Protein AF-A0A202DRH0-F1 (afdb_monomer_lite)

Sequence (103 aa):
MPSVQTVLRDYFQPDQVTIAAINNSASVSWLKFNSGRLGLDYQFIFDEGGLIHDQYEVFRTPFNDPPAYFIIDQRGFVRYRLEGEYDRFEDMKNVIESLLAER

Foldseek 3Di:
DDFLLVVVPVVDDCVLDAGEDEDQDPCVVVCVVCCVVVVPPGHYHHPVVCPVCVVVVPDPDPDDFADWDFDADPVRDTPDIDGRDGDCNVVVVVSSVVVSVVD

Radius of gyration: 13.87 Å; chains: 1; bounding box: 31×28×33 Å

Secondary structure (DSSP, 8-state):
---HHHHHHHHS-TTT---EEEE-STTHHHHHHHHHHHT--SEEEE-TT-HHHHHTT-----SSPPPPEEEE-TTS-EEEEE-S-S--HHHHHHHHHHHHHT-

Structure (mmCIF, N/CA/C/O backbone):
data_AF-A0A202DRH0-F1
#
_entry.id   AF-A0A202DRH0-F1
#
loop_
_atom_site.group_PDB
_atom_site.id
_atom_site.type_symbol
_atom_site.label_atom_id
_atom_site.label_alt_id
_atom_site.label_comp_id
_atom_site.label_asym_id
_atom_site.label_entity_id
_atom_site.label_seq_id
_atom_site.pdbx_PDB_ins_code
_atom_site.Cartn_x
_atom_site.Cartn_y
_atom_site.Cartn_z
_atom_site.occupancy
_atom_site.B_iso_or_equiv
_atom_site.auth_seq_id
_atom_site.auth_comp_id
_atom_site.auth_asym_id
_atom_site.auth_atom_id
_atom_site.pdbx_PDB_model_num
ATOM 1 N N . MET A 1 1 ? 16.458 -3.898 6.081 1.00 53.25 1 MET A N 1
ATOM 2 C CA . MET A 1 1 ? 15.324 -3.392 6.883 1.00 53.25 1 MET A CA 1
ATOM 3 C C . MET A 1 1 ? 14.054 -4.053 6.365 1.00 53.25 1 MET A C 1
ATOM 5 O O . MET A 1 1 ? 14.020 -4.334 5.169 1.00 53.25 1 MET A O 1
ATOM 9 N N . PRO A 1 2 ? 13.083 -4.394 7.231 1.00 68.88 2 PRO A N 1
ATOM 10 C CA . PRO A 1 2 ? 11.775 -4.883 6.791 1.00 68.88 2 PRO A CA 1
ATOM 11 C C . PRO A 1 2 ? 11.087 -3.848 5.889 1.00 68.88 2 PRO A C 1
ATOM 13 O O . PRO A 1 2 ? 11.363 -2.655 5.992 1.00 68.88 2 PRO A O 1
ATOM 16 N N . SER A 1 3 ? 10.229 -4.311 4.978 1.00 78.69 3 SER A N 1
ATOM 17 C CA . SER A 1 3 ? 9.465 -3.422 4.092 1.00 78.69 3 SER A CA 1
ATOM 18 C C . SER A 1 3 ? 8.435 -2.608 4.882 1.00 78.69 3 SER A C 1
ATOM 20 O O . SER A 1 3 ? 7.949 -3.092 5.905 1.00 78.69 3 SER A O 1
ATOM 22 N N . VAL A 1 4 ? 8.053 -1.419 4.401 1.00 85.81 4 VAL A N 1
ATOM 23 C CA . VAL A 1 4 ? 7.007 -0.590 5.040 1.00 85.81 4 VAL A CA 1
ATOM 24 C C . VAL A 1 4 ? 5.713 -1.389 5.235 1.00 85.81 4 VAL A C 1
ATOM 26 O O . VAL A 1 4 ? 5.094 -1.306 6.291 1.00 85.81 4 VAL A O 1
ATOM 29 N N . GLN A 1 5 ? 5.348 -2.239 4.271 1.00 85.56 5 GLN A N 1
ATOM 30 C CA . GLN A 1 5 ? 4.180 -3.120 4.351 1.00 85.56 5 GLN A CA 1
ATOM 31 C C . GLN A 1 5 ? 4.282 -4.106 5.518 1.00 85.56 5 GLN A C 1
ATOM 33 O O . GLN A 1 5 ? 3.305 -4.302 6.233 1.00 85.56 5 GLN A O 1
ATOM 38 N N . THR A 1 6 ? 5.460 -4.704 5.726 1.00 84.50 6 THR A N 1
ATOM 39 C CA . THR A 1 6 ? 5.712 -5.620 6.849 1.00 84.50 6 THR A CA 1
ATOM 40 C C . THR A 1 6 ? 5.557 -4.893 8.182 1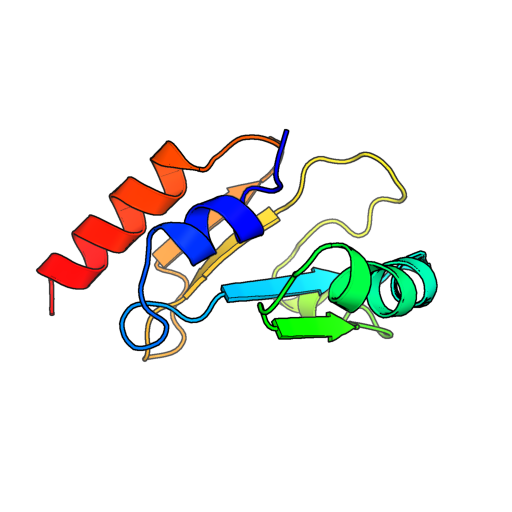.00 84.50 6 THR A C 1
ATOM 42 O O . THR A 1 6 ? 4.840 -5.367 9.052 1.00 84.50 6 THR A O 1
ATOM 45 N N . VAL A 1 7 ? 6.163 -3.711 8.327 1.00 89.12 7 VAL A N 1
ATOM 46 C CA . VAL A 1 7 ? 6.112 -2.970 9.599 1.00 89.12 7 VAL A CA 1
ATOM 47 C C . VAL A 1 7 ? 4.694 -2.468 9.898 1.00 89.12 7 VAL A C 1
ATOM 49 O O . VAL A 1 7 ? 4.226 -2.585 11.027 1.00 89.12 7 VAL A O 1
ATOM 52 N N . LEU A 1 8 ? 3.967 -1.969 8.891 1.00 90.62 8 LEU A N 1
ATOM 53 C CA . LEU A 1 8 ? 2.560 -1.580 9.049 1.00 90.62 8 LEU A CA 1
ATOM 54 C C . LEU A 1 8 ? 1.682 -2.768 9.451 1.00 90.62 8 LEU A C 1
ATOM 56 O O . LEU A 1 8 ? 0.754 -2.609 10.241 1.00 90.62 8 LEU A O 1
ATOM 60 N N . ARG A 1 9 ? 1.975 -3.953 8.916 1.00 88.31 9 ARG A N 1
ATOM 61 C CA . ARG A 1 9 ? 1.220 -5.172 9.192 1.00 88.31 9 ARG A CA 1
ATOM 62 C C . ARG A 1 9 ? 1.416 -5.684 10.613 1.00 88.31 9 ARG A C 1
ATOM 64 O O . ARG A 1 9 ? 0.448 -6.162 11.199 1.00 88.31 9 ARG A O 1
ATOM 71 N N . ASP A 1 10 ? 2.623 -5.550 11.151 1.00 88.88 10 ASP A N 1
ATOM 72 C CA . ASP A 1 10 ? 2.925 -5.871 12.547 1.00 88.88 10 ASP A CA 1
ATOM 73 C C . ASP A 1 10 ? 2.285 -4.861 13.517 1.00 88.88 10 ASP A C 1
ATOM 75 O O . ASP A 1 10 ? 1.968 -5.206 14.655 1.00 88.88 10 ASP A O 1
ATOM 79 N N . TYR A 1 11 ? 2.088 -3.615 13.070 1.00 92.62 11 TYR A N 1
ATOM 80 C CA . TYR A 1 11 ? 1.540 -2.538 13.893 1.00 92.62 11 TYR A CA 1
ATOM 81 C C . TYR A 1 11 ? 0.007 -2.542 13.961 1.00 92.62 11 TYR A C 1
ATOM 83 O O . TYR A 1 11 ? -0.568 -2.390 15.039 1.00 92.62 11 TYR A O 1
ATOM 91 N N . PHE A 1 12 ? -0.667 -2.718 12.822 1.00 93.00 12 PHE A N 1
ATOM 92 C CA . PHE A 1 12 ? -2.124 -2.653 12.733 1.00 93.00 12 PHE A CA 1
ATOM 93 C C . PHE A 1 12 ? -2.769 -4.036 12.627 1.00 93.00 12 PHE A C 1
ATOM 95 O O . PHE A 1 12 ? -2.295 -4.931 11.923 1.00 93.00 12 PHE A O 1
ATOM 102 N N . GLN A 1 13 ? -3.915 -4.194 13.288 1.00 90.69 13 GLN A N 1
ATOM 103 C CA . GLN A 1 13 ? -4.714 -5.409 13.187 1.00 90.69 13 GLN A CA 1
ATOM 104 C C . GLN A 1 13 ? -5.463 -5.477 11.838 1.00 90.69 13 GLN A C 1
ATOM 106 O O . GLN A 1 13 ? -5.821 -4.432 11.281 1.00 90.69 13 GLN A O 1
ATOM 111 N N . PRO A 1 14 ? -5.739 -6.685 11.299 1.00 86.69 14 PRO A N 1
ATOM 112 C CA . PRO A 1 14 ? -6.414 -6.845 10.004 1.00 86.69 14 PRO A CA 1
ATOM 113 C C . PRO A 1 14 ? -7.808 -6.209 9.908 1.00 86.69 14 PRO A C 1
ATOM 115 O O . PRO A 1 14 ? -8.264 -5.885 8.813 1.00 86.69 14 PRO A O 1
ATOM 118 N N . ASP A 1 15 ? -8.500 -6.049 11.036 1.00 90.38 15 ASP A N 1
ATOM 119 C CA . ASP A 1 15 ? -9.810 -5.399 11.137 1.00 90.38 15 ASP A CA 1
ATOM 120 C C . ASP A 1 15 ? -9.719 -3.861 11.144 1.00 90.38 15 ASP A C 1
ATOM 122 O O . ASP A 1 15 ? -10.701 -3.174 10.851 1.00 90.38 15 ASP A O 1
ATOM 126 N N . GLN A 1 16 ? -8.535 -3.308 11.419 1.00 92.88 16 GLN A N 1
ATOM 127 C CA . GLN A 1 16 ? -8.271 -1.870 11.379 1.00 92.88 16 GLN A CA 1
ATOM 128 C C . GLN A 1 16 ? -7.892 -1.412 9.968 1.00 92.88 16 GLN A C 1
ATOM 130 O O . GLN A 1 16 ? -8.469 -0.449 9.451 1.00 92.88 16 GLN A O 1
ATOM 135 N N . VAL A 1 17 ? -6.944 -2.112 9.337 1.00 93.50 17 VAL A N 1
ATOM 136 C CA . VAL A 1 17 ? -6.431 -1.787 8.002 1.00 93.50 17 VAL A CA 1
ATOM 137 C C . VAL A 1 17 ? -6.113 -3.056 7.214 1.00 93.50 17 VAL A C 1
ATOM 139 O O . VAL A 1 17 ? -5.530 -4.010 7.724 1.00 93.50 17 VAL A O 1
ATOM 142 N N . THR A 1 18 ? -6.470 -3.056 5.932 1.00 93.06 18 THR A N 1
ATOM 143 C CA . THR A 1 18 ? -6.015 -4.073 4.980 1.00 93.06 18 THR A CA 1
ATOM 144 C C . THR A 1 18 ? -4.799 -3.542 4.237 1.00 93.06 18 THR A C 1
ATOM 146 O O . THR A 1 18 ? -4.838 -2.444 3.686 1.00 93.06 18 THR A O 1
ATOM 149 N N . ILE A 1 19 ? -3.723 -4.327 4.210 1.00 92.12 19 ILE A N 1
ATOM 150 C CA . ILE A 1 19 ? -2.484 -3.976 3.513 1.00 92.12 19 ILE A CA 1
ATOM 151 C C . ILE A 1 19 ? -2.387 -4.821 2.250 1.00 92.12 19 ILE A C 1
ATOM 153 O O . ILE A 1 19 ? -2.502 -6.049 2.297 1.00 92.12 19 ILE A O 1
ATOM 157 N N . ALA A 1 20 ? -2.151 -4.148 1.127 1.00 89.75 20 ALA A N 1
ATOM 158 C CA . ALA A 1 20 ? -1.905 -4.783 -0.153 1.00 89.75 20 ALA A CA 1
ATOM 159 C C . ALA A 1 20 ? -0.673 -4.171 -0.825 1.00 89.75 20 ALA A C 1
ATOM 161 O O . ALA A 1 20 ? -0.465 -2.959 -0.793 1.00 89.75 20 ALA A O 1
ATOM 162 N N . ALA A 1 21 ? 0.133 -5.019 -1.453 1.00 87.50 21 ALA A N 1
ATOM 163 C CA . ALA A 1 21 ? 1.220 -4.616 -2.329 1.00 87.50 21 ALA A CA 1
ATOM 164 C C . ALA A 1 21 ? 0.831 -4.909 -3.779 1.00 87.50 21 ALA A C 1
ATOM 166 O O . ALA A 1 21 ? 0.360 -6.003 -4.094 1.00 87.50 21 ALA A O 1
ATOM 167 N N . ILE A 1 22 ? 1.036 -3.931 -4.659 1.00 87.25 22 ILE A N 1
ATOM 168 C CA . ILE A 1 22 ? 0.704 -4.024 -6.082 1.00 87.25 22 ILE A CA 1
ATOM 169 C C . ILE A 1 22 ? 1.999 -3.939 -6.882 1.00 87.25 22 ILE A C 1
ATOM 171 O O . ILE A 1 22 ? 2.871 -3.125 -6.584 1.00 87.25 22 ILE A O 1
ATOM 175 N N . ASN A 1 23 ? 2.148 -4.800 -7.883 1.00 83.50 23 ASN A N 1
ATOM 176 C CA . ASN A 1 23 ? 3.292 -4.770 -8.785 1.00 83.50 23 ASN A CA 1
ATOM 177 C C . ASN A 1 23 ? 2.843 -5.139 -10.200 1.00 83.50 23 ASN A C 1
ATOM 179 O O . ASN A 1 23 ? 2.012 -6.029 -10.358 1.00 83.50 23 ASN A O 1
ATOM 183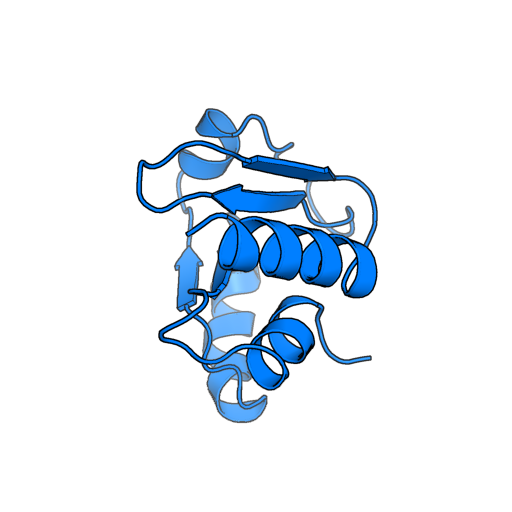 N N . ASN A 1 24 ? 3.402 -4.491 -11.219 1.00 79.50 24 ASN A N 1
ATOM 184 C CA . ASN A 1 24 ? 3.118 -4.759 -12.635 1.00 79.50 24 ASN A CA 1
ATOM 185 C C . ASN A 1 24 ? 4.302 -5.408 -13.383 1.00 79.50 24 ASN A C 1
ATOM 187 O O . ASN A 1 24 ? 4.265 -5.549 -14.601 1.00 79.50 24 ASN A O 1
ATOM 191 N N . SER A 1 25 ? 5.370 -5.793 -12.678 1.00 73.19 25 SER A N 1
ATOM 192 C CA . SER A 1 25 ? 6.617 -6.293 -13.270 1.00 73.19 25 SER A CA 1
ATOM 193 C C . SER A 1 25 ? 6.826 -7.800 -13.064 1.00 73.19 25 SER A C 1
ATOM 195 O O . SER A 1 25 ? 6.195 -8.441 -12.223 1.00 73.19 25 SER A O 1
ATOM 197 N N . ALA A 1 26 ? 7.798 -8.366 -13.789 1.00 58.88 26 ALA A N 1
ATOM 198 C CA . ALA A 1 26 ? 8.198 -9.779 -13.736 1.00 58.88 26 ALA A CA 1
ATOM 199 C C . ALA A 1 26 ? 8.663 -10.281 -12.346 1.00 58.88 26 ALA A C 1
ATOM 201 O O . ALA A 1 26 ? 8.842 -11.485 -12.145 1.00 58.88 26 ALA A O 1
ATOM 202 N N . SER A 1 27 ? 8.821 -9.388 -11.364 1.00 64.75 27 SER A N 1
ATOM 203 C CA . SER A 1 27 ? 9.205 -9.712 -9.982 1.00 64.75 27 SER A CA 1
ATOM 204 C C . SER A 1 27 ? 8.155 -10.531 -9.219 1.00 64.75 27 SER A C 1
ATOM 206 O O . SER A 1 27 ? 8.430 -11.022 -8.125 1.00 64.75 27 SER A O 1
ATOM 208 N N . VAL A 1 28 ? 6.965 -10.745 -9.786 1.00 66.69 28 VAL A N 1
ATOM 209 C CA . VAL A 1 28 ? 5.890 -11.547 -9.180 1.00 66.69 28 VAL A CA 1
ATOM 210 C C . VAL A 1 28 ? 6.290 -12.993 -8.922 1.00 66.69 28 VAL A C 1
ATOM 212 O O . VAL A 1 28 ? 5.933 -13.533 -7.879 1.00 66.69 28 VAL A O 1
ATOM 215 N N . SER A 1 29 ? 7.068 -13.618 -9.808 1.00 71.06 29 SER A N 1
ATOM 216 C CA . SER A 1 29 ? 7.565 -14.981 -9.570 1.00 71.06 29 SER A CA 1
ATOM 217 C C . SER A 1 29 ? 8.516 -15.032 -8.373 1.00 71.06 29 SER A C 1
ATOM 219 O O . SER A 1 29 ? 8.429 -15.945 -7.553 1.00 71.06 29 SER A O 1
ATOM 221 N N . TRP A 1 30 ? 9.375 -14.018 -8.220 1.00 74.19 30 TRP A N 1
ATOM 222 C CA . TRP A 1 30 ? 10.252 -13.890 -7.055 1.00 74.19 30 TRP A CA 1
ATOM 223 C C . TRP A 1 30 ? 9.446 -13.651 -5.774 1.00 74.19 30 TRP A C 1
ATOM 225 O O . TRP A 1 30 ? 9.700 -14.309 -4.767 1.00 74.19 30 TRP A O 1
ATOM 235 N N . LEU A 1 31 ? 8.452 -12.760 -5.811 1.00 70.94 31 LEU A N 1
ATOM 236 C CA . LEU A 1 31 ? 7.614 -12.431 -4.655 1.00 70.94 31 LEU A CA 1
ATOM 237 C C . LEU A 1 31 ? 6.744 -13.609 -4.219 1.00 70.94 31 LEU A C 1
ATOM 239 O O . LEU A 1 31 ? 6.732 -13.924 -3.037 1.00 70.94 31 LEU A O 1
ATOM 243 N N . LYS A 1 32 ? 6.098 -14.320 -5.151 1.00 70.62 32 LYS A N 1
ATOM 244 C CA . LYS A 1 32 ? 5.334 -15.543 -4.848 1.00 70.62 32 LYS A CA 1
ATOM 245 C C . LYS A 1 32 ? 6.211 -16.632 -4.232 1.00 70.62 32 LYS A C 1
ATOM 247 O O . LYS A 1 32 ? 5.767 -17.336 -3.333 1.00 70.62 32 LYS A O 1
ATOM 252 N N . PHE A 1 33 ? 7.451 -16.771 -4.703 1.00 72.88 33 PHE A N 1
ATOM 253 C CA . PHE A 1 33 ? 8.393 -17.743 -4.151 1.00 72.88 33 PHE A CA 1
ATOM 254 C C . PHE A 1 33 ? 8.895 -17.344 -2.755 1.00 72.88 33 PHE A C 1
ATOM 256 O O . PHE A 1 33 ? 9.066 -18.197 -1.886 1.00 72.88 33 PHE A O 1
ATOM 263 N N . ASN A 1 34 ? 9.142 -16.053 -2.524 1.00 73.44 34 ASN A N 1
ATOM 264 C CA . ASN A 1 34 ? 9.740 -15.580 -1.278 1.00 73.44 34 ASN A CA 1
ATOM 265 C C . ASN A 1 34 ? 8.721 -15.184 -0.204 1.00 73.44 34 ASN A C 1
ATOM 267 O O . ASN A 1 34 ? 9.110 -15.168 0.957 1.00 73.44 34 ASN A O 1
ATOM 271 N N . SER A 1 35 ? 7.456 -14.904 -0.527 1.00 74.56 35 SER A N 1
ATOM 272 C CA . SER A 1 35 ? 6.467 -14.410 0.444 1.00 74.56 35 SER A CA 1
ATOM 273 C C . SER A 1 35 ? 6.269 -15.365 1.617 1.00 74.56 35 SER A C 1
ATOM 275 O O . SER A 1 35 ? 6.417 -14.953 2.762 1.00 74.56 35 SER A O 1
ATOM 277 N N . GLY A 1 36 ? 6.064 -16.658 1.348 1.00 72.94 36 GLY A N 1
ATOM 278 C CA . GLY A 1 36 ? 5.943 -17.673 2.399 1.00 72.94 36 GLY A CA 1
ATOM 279 C C . GLY A 1 36 ? 7.227 -17.846 3.219 1.00 72.94 36 GLY A C 1
ATOM 280 O O . GLY A 1 36 ? 7.170 -18.004 4.433 1.00 72.94 36 GLY A O 1
ATOM 281 N N . ARG A 1 37 ? 8.400 -17.752 2.576 1.00 77.00 37 ARG A N 1
ATOM 282 C CA . ARG A 1 37 ? 9.709 -17.850 3.250 1.00 77.00 37 ARG A CA 1
ATOM 283 C C . ARG A 1 37 ? 10.006 -16.638 4.134 1.00 77.00 37 ARG A C 1
ATOM 285 O O . ARG A 1 37 ? 10.683 -16.773 5.146 1.00 77.00 37 ARG A O 1
ATOM 292 N N . LEU A 1 38 ? 9.540 -15.464 3.722 1.00 74.50 38 LEU A N 1
ATOM 293 C CA . LEU A 1 38 ? 9.737 -14.192 4.410 1.00 74.50 38 LEU A CA 1
ATOM 294 C C . LEU A 1 38 ? 8.604 -13.873 5.398 1.00 74.50 38 LEU A C 1
ATOM 296 O O . LEU A 1 38 ? 8.663 -12.833 6.044 1.00 74.50 38 LEU A O 1
ATOM 300 N N . GLY A 1 39 ? 7.592 -14.742 5.516 1.00 76.31 39 GLY A N 1
ATOM 301 C CA . GLY A 1 39 ? 6.445 -14.524 6.399 1.00 76.31 39 GLY A CA 1
ATOM 302 C C . GLY A 1 39 ? 5.573 -13.335 5.989 1.00 76.31 39 GLY A C 1
ATOM 303 O O . GLY A 1 39 ? 4.967 -12.705 6.845 1.00 76.31 39 GLY A O 1
ATOM 304 N N . LEU A 1 40 ? 5.529 -12.996 4.698 1.00 77.81 40 LEU A N 1
ATOM 305 C CA . LEU A 1 40 ? 4.695 -11.906 4.192 1.00 77.81 40 LEU A CA 1
ATOM 306 C C . LEU A 1 40 ? 3.248 -12.407 4.068 1.00 77.81 40 LEU A C 1
ATOM 308 O O . LEU A 1 40 ? 2.956 -13.214 3.184 1.00 77.81 40 LEU A O 1
ATOM 312 N N . ASP A 1 41 ? 2.363 -11.945 4.953 1.00 79.62 41 ASP A N 1
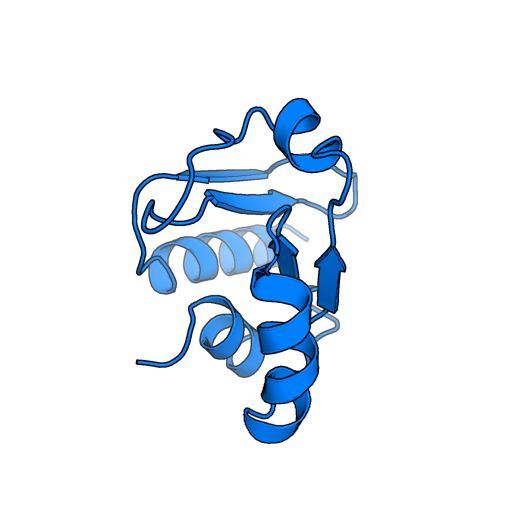ATOM 313 C CA . ASP A 1 41 ? 0.945 -12.336 5.024 1.00 79.62 41 ASP A CA 1
ATOM 314 C C . ASP A 1 41 ? -0.019 -11.287 4.429 1.00 79.62 41 ASP A C 1
ATOM 316 O O . ASP A 1 41 ? -1.223 -11.529 4.348 1.00 79.62 41 ASP A O 1
ATOM 320 N N . TYR A 1 42 ? 0.491 -10.136 3.983 1.00 84.19 42 TYR A N 1
ATOM 321 C CA . TYR A 1 42 ? -0.310 -9.123 3.298 1.00 84.19 42 TYR A CA 1
ATOM 322 C C . TYR A 1 42 ? -0.678 -9.541 1.867 1.00 84.19 42 TYR A C 1
ATOM 324 O O . TYR A 1 42 ? 0.001 -10.344 1.221 1.00 84.19 42 TYR A O 1
ATOM 332 N N . GLN A 1 43 ? -1.758 -8.961 1.337 1.00 84.81 43 GLN A N 1
ATOM 333 C CA . GLN A 1 43 ? -2.230 -9.291 -0.004 1.00 84.81 43 GLN A CA 1
ATOM 334 C C . GLN A 1 43 ? -1.236 -8.807 -1.066 1.00 84.81 43 GLN A C 1
ATOM 336 O O . GLN A 1 43 ? -0.757 -7.676 -1.020 1.00 84.81 43 GLN A O 1
ATOM 341 N N . PHE A 1 44 ? -0.957 -9.645 -2.063 1.00 83.44 44 PHE A N 1
ATOM 342 C CA . PHE A 1 44 ? -0.136 -9.267 -3.209 1.00 83.44 44 PHE A CA 1
ATOM 343 C C . PHE A 1 44 ? -0.952 -9.329 -4.500 1.00 83.44 44 PHE A C 1
ATOM 345 O O . PHE A 1 44 ? -1.506 -10.376 -4.842 1.00 83.44 44 PHE A O 1
ATOM 352 N N . ILE A 1 45 ? -1.020 -8.209 -5.216 1.00 85.56 45 ILE A N 1
ATOM 353 C CA . ILE A 1 45 ? -1.792 -8.044 -6.448 1.00 85.56 45 ILE A CA 1
ATOM 354 C C . ILE A 1 45 ? -0.817 -7.886 -7.613 1.00 85.56 45 ILE A C 1
ATOM 356 O O . ILE A 1 45 ? 0.029 -6.991 -7.620 1.00 85.56 45 ILE A O 1
ATOM 360 N N . PHE A 1 46 ? -0.947 -8.763 -8.610 1.00 85.31 46 PHE A N 1
ATOM 361 C CA . PHE A 1 46 ? -0.212 -8.640 -9.864 1.00 85.31 46 PHE A CA 1
ATOM 362 C C . PHE A 1 46 ? -1.053 -7.879 -10.888 1.00 85.31 46 PHE A C 1
ATOM 364 O O . PHE A 1 46 ? -2.079 -8.377 -11.343 1.00 85.31 46 PHE A O 1
ATOM 371 N N . ASP A 1 47 ? -0.605 -6.682 -11.243 1.00 86.19 47 ASP A N 1
ATOM 372 C CA . ASP A 1 47 ? -1.241 -5.807 -12.223 1.00 86.19 47 ASP A CA 1
ATOM 373 C C . ASP A 1 47 ? -0.616 -6.020 -13.611 1.00 86.19 47 ASP A C 1
ATOM 375 O O . ASP A 1 47 ? 0.106 -5.169 -14.124 1.00 86.19 47 ASP A O 1
ATOM 379 N N . GLU A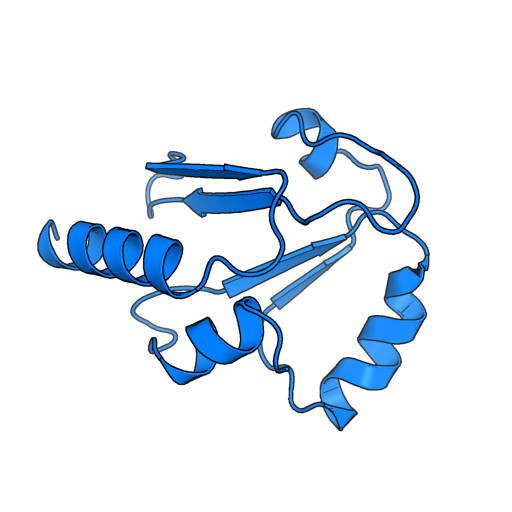 1 48 ? -0.851 -7.197 -14.200 1.00 82.44 48 GLU A N 1
ATOM 380 C CA . GLU A 1 48 ? -0.215 -7.659 -15.450 1.00 82.44 48 GLU A CA 1
ATOM 381 C C . GLU A 1 48 ? -0.389 -6.683 -16.632 1.00 82.44 48 GLU A C 1
ATOM 383 O O . GLU A 1 48 ? 0.523 -6.514 -17.438 1.00 82.44 48 GLU A O 1
ATOM 388 N N . GLY A 1 49 ? -1.539 -6.003 -16.720 1.00 83.56 49 GLY A N 1
ATOM 389 C CA . GLY A 1 49 ? -1.819 -4.993 -17.750 1.00 83.56 49 GLY A CA 1
ATOM 390 C C . GLY A 1 49 ? -1.387 -3.567 -17.384 1.00 83.56 49 GLY A C 1
ATOM 391 O O . GLY A 1 49 ? -1.428 -2.669 -18.231 1.00 83.56 49 GLY A O 1
ATOM 392 N N . GLY A 1 50 ? -0.980 -3.336 -16.133 1.00 84.88 50 GLY A N 1
ATOM 393 C CA . GLY A 1 50 ? -0.723 -2.000 -15.596 1.00 84.88 50 GLY A CA 1
ATOM 394 C C . GLY A 1 50 ? -1.985 -1.136 -15.457 1.00 84.88 50 GLY A C 1
ATOM 395 O O . GLY A 1 50 ? -1.873 0.085 -15.434 1.00 84.88 50 GLY A O 1
ATOM 396 N N . LEU A 1 51 ? -3.179 -1.740 -15.417 1.00 88.75 51 LEU A N 1
ATOM 397 C CA . LEU A 1 51 ? -4.448 -1.006 -15.368 1.00 88.75 51 LEU A CA 1
ATOM 398 C C . LEU A 1 51 ? -4.590 -0.231 -14.057 1.00 88.75 51 LEU A C 1
ATOM 400 O O . LEU A 1 51 ? -5.072 0.899 -14.061 1.00 88.75 51 LEU A O 1
ATOM 404 N N . ILE A 1 52 ? -4.152 -0.825 -12.945 1.00 87.88 52 ILE A N 1
ATOM 405 C CA . ILE A 1 52 ? -4.169 -0.158 -11.641 1.00 87.88 52 ILE A CA 1
ATOM 406 C C . ILE A 1 52 ? -3.126 0.962 -11.626 1.00 87.88 52 ILE A C 1
ATOM 408 O O . ILE A 1 52 ? -3.425 2.060 -11.164 1.00 87.88 52 ILE A O 1
ATOM 412 N N . HIS A 1 53 ? -1.931 0.720 -12.171 1.00 85.44 53 HIS A N 1
ATOM 413 C CA . HIS A 1 53 ? -0.900 1.759 -12.278 1.00 85.44 53 HIS A CA 1
ATOM 414 C C . HIS A 1 53 ? -1.391 2.962 -13.090 1.00 85.44 53 HIS A C 1
ATOM 416 O O . HIS A 1 53 ? -1.224 4.092 -12.642 1.00 85.44 53 HIS A O 1
ATOM 422 N N . ASP A 1 54 ? -2.053 2.731 -14.227 1.00 85.94 54 ASP A N 1
ATOM 423 C CA . ASP A 1 54 ? -2.615 3.810 -15.045 1.00 85.94 54 ASP A CA 1
ATOM 424 C C . ASP A 1 54 ? -3.737 4.551 -14.323 1.00 85.94 54 ASP A C 1
ATOM 426 O O . ASP A 1 54 ? -3.755 5.779 -14.315 1.00 85.94 54 ASP A O 1
ATOM 430 N N . GLN A 1 55 ? -4.663 3.820 -13.693 1.00 89.19 55 GLN A N 1
ATOM 431 C CA . GLN A 1 55 ? -5.796 4.414 -12.983 1.00 89.19 55 GLN A CA 1
ATOM 432 C C . GLN A 1 55 ? -5.349 5.335 -11.841 1.00 89.19 55 GLN A C 1
ATOM 434 O O . GLN A 1 55 ? -5.995 6.349 -11.584 1.00 89.19 55 GLN A O 1
ATOM 439 N N . TYR A 1 56 ? -4.270 4.975 -11.149 1.00 86.94 56 TYR A N 1
ATOM 440 C CA . TYR A 1 56 ? -3.709 5.761 -10.050 1.00 86.94 56 TYR A CA 1
ATOM 441 C C . TYR A 1 56 ? -2.579 6.698 -10.493 1.00 86.94 56 TYR A C 1
ATOM 443 O O . TYR A 1 56 ? -1.969 7.350 -9.646 1.00 86.94 56 TYR A O 1
ATOM 451 N N . GLU A 1 57 ? -2.320 6.788 -11.802 1.00 84.44 57 GLU A N 1
ATOM 452 C CA . GLU A 1 57 ? -1.272 7.620 -12.399 1.00 84.44 57 GLU A CA 1
ATOM 453 C C . GLU A 1 57 ? 0.106 7.385 -11.753 1.00 84.44 57 GLU A C 1
ATOM 455 O O . GLU A 1 57 ? 0.875 8.322 -11.536 1.00 84.44 57 GLU A O 1
ATOM 460 N N . VAL A 1 58 ? 0.406 6.132 -11.403 1.00 82.12 58 VAL A N 1
ATOM 461 C CA . VAL A 1 58 ? 1.708 5.723 -10.868 1.00 82.12 58 VAL A CA 1
ATOM 462 C C . VAL A 1 58 ? 2.626 5.434 -12.044 1.00 82.12 58 VAL A C 1
ATOM 464 O O . VAL A 1 58 ? 2.306 4.611 -12.907 1.00 82.12 58 VAL A O 1
ATOM 467 N N . PHE A 1 59 ? 3.782 6.098 -12.085 1.00 69.12 59 PHE A N 1
ATOM 468 C CA . PHE A 1 59 ? 4.741 5.918 -13.170 1.00 69.12 59 PHE A CA 1
ATOM 469 C C . PHE A 1 59 ? 5.119 4.442 -13.344 1.00 69.12 59 PHE A C 1
ATOM 471 O O . PHE A 1 59 ? 5.528 3.753 -12.411 1.00 69.12 59 PHE A O 1
ATOM 478 N N . ARG A 1 60 ? 5.014 3.961 -14.587 1.00 65.19 60 ARG A N 1
ATOM 479 C CA . ARG A 1 60 ? 5.482 2.635 -15.012 1.00 65.19 60 ARG A CA 1
ATOM 480 C C . ARG A 1 60 ? 7.001 2.651 -15.232 1.00 65.19 60 ARG A C 1
ATOM 482 O O . ARG A 1 60 ? 7.469 2.257 -16.300 1.00 65.19 60 ARG A O 1
ATOM 489 N N . THR A 1 61 ? 7.788 3.186 -14.305 1.00 57.91 61 THR A N 1
ATOM 490 C CA . THR A 1 61 ? 9.242 3.233 -14.497 1.00 57.91 61 THR A CA 1
ATOM 491 C C . THR A 1 61 ? 9.887 1.893 -14.128 1.00 57.91 61 THR A C 1
ATOM 493 O O . THR A 1 61 ? 9.522 1.268 -13.128 1.00 57.91 61 THR A O 1
ATOM 496 N N . PRO A 1 62 ? 10.833 1.394 -14.945 1.00 52.19 62 PRO A N 1
ATOM 497 C CA . PRO A 1 62 ? 11.460 0.106 -14.713 1.00 52.19 62 PRO A CA 1
ATOM 498 C C . PRO A 1 62 ? 12.591 0.231 -13.685 1.00 52.19 62 PRO A C 1
ATOM 500 O O . PRO A 1 62 ? 13.560 0.941 -13.916 1.00 52.19 62 PRO A O 1
ATOM 503 N N . PHE A 1 63 ? 12.481 -0.570 -12.623 1.00 56.22 63 PHE A N 1
ATOM 504 C CA . PHE A 1 63 ? 13.499 -0.877 -11.609 1.00 56.22 63 PHE A CA 1
ATOM 505 C C . PHE A 1 63 ? 14.031 0.295 -10.763 1.00 56.22 63 PHE A C 1
ATOM 507 O O . PHE A 1 63 ? 14.589 1.264 -11.258 1.00 56.22 63 PHE A O 1
ATOM 514 N N . ASN A 1 64 ? 14.004 0.088 -9.441 1.00 57.94 64 ASN A N 1
ATOM 515 C CA . ASN A 1 64 ? 14.683 0.905 -8.427 1.00 57.94 64 ASN A CA 1
ATOM 516 C C . ASN A 1 64 ? 14.130 2.318 -8.173 1.00 57.94 64 ASN A C 1
ATOM 518 O O . ASN A 1 64 ? 14.766 3.082 -7.438 1.00 57.94 64 ASN A O 1
ATOM 522 N N . ASP A 1 65 ? 12.937 2.635 -8.676 1.00 69.50 65 ASP A N 1
ATOM 523 C CA . ASP A 1 65 ? 12.202 3.805 -8.206 1.00 69.50 65 ASP A CA 1
ATOM 524 C C . ASP A 1 65 ? 11.531 3.529 -6.854 1.00 69.50 65 ASP A C 1
ATOM 526 O O . ASP A 1 65 ? 11.052 2.413 -6.605 1.00 69.50 65 ASP A O 1
ATOM 530 N N . PRO A 1 66 ? 11.494 4.534 -5.966 1.00 77.38 66 PRO A N 1
ATOM 531 C CA . PRO A 1 66 ? 10.753 4.426 -4.727 1.00 77.38 66 PRO A CA 1
ATOM 532 C C . PRO A 1 66 ? 9.271 4.109 -4.979 1.00 77.38 66 PRO A C 1
ATOM 534 O O . PRO A 1 66 ? 8.687 4.605 -5.945 1.00 77.38 66 PRO A O 1
ATOM 537 N N . PRO A 1 67 ? 8.639 3.305 -4.112 1.00 83.25 67 PRO A N 1
ATOM 538 C CA . PRO A 1 67 ? 7.244 2.922 -4.274 1.00 83.25 67 PRO A CA 1
ATOM 539 C C . PRO A 1 67 ? 6.286 4.113 -4.126 1.00 83.25 67 PRO A C 1
ATOM 541 O O . PRO A 1 67 ? 6.589 5.120 -3.482 1.00 83.25 67 PRO A O 1
ATOM 544 N N . ALA A 1 68 ? 5.088 3.944 -4.685 1.00 88.25 68 ALA A N 1
ATOM 545 C CA . ALA A 1 68 ? 3.931 4.773 -4.384 1.00 88.25 68 ALA A CA 1
ATOM 546 C C . ALA A 1 68 ? 3.094 4.122 -3.270 1.00 88.25 68 ALA A C 1
ATOM 548 O O . ALA A 1 68 ? 2.834 2.916 -3.292 1.00 88.25 68 ALA A O 1
AT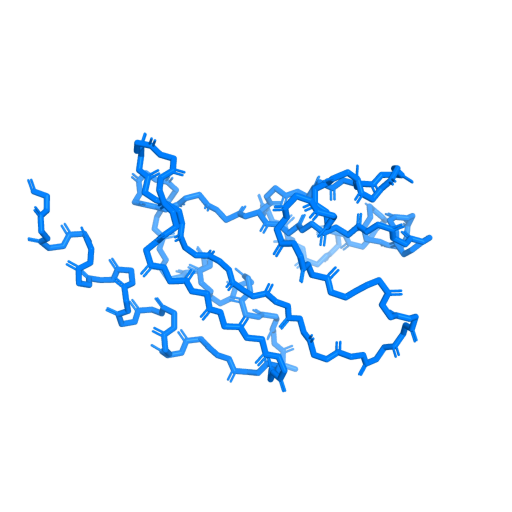OM 549 N N . TYR A 1 69 ? 2.657 4.928 -2.308 1.00 91.38 69 TYR A N 1
ATOM 550 C CA . TYR A 1 69 ? 1.834 4.529 -1.175 1.00 91.38 69 TYR A CA 1
ATOM 551 C C . TYR A 1 69 ? 0.488 5.244 -1.220 1.00 91.38 69 TYR A C 1
ATOM 553 O O . TYR A 1 69 ? 0.416 6.460 -1.401 1.00 91.38 69 TYR A O 1
ATOM 561 N N . PHE A 1 70 ? -0.581 4.484 -0.992 1.00 93.94 70 PHE A N 1
ATOM 562 C CA . PHE A 1 70 ? -1.951 4.983 -0.977 1.00 93.94 70 PHE A CA 1
ATOM 563 C C . PHE A 1 70 ? -2.660 4.518 0.292 1.00 93.94 70 PHE A C 1
ATOM 565 O O . PHE A 1 70 ? -2.531 3.360 0.687 1.00 93.94 70 PHE A O 1
ATOM 572 N N . ILE A 1 71 ? -3.446 5.407 0.901 1.00 94.62 71 ILE A N 1
ATOM 573 C CA . ILE A 1 71 ? -4.421 5.046 1.935 1.00 94.62 71 ILE A CA 1
ATOM 574 C C . ILE A 1 71 ? -5.806 5.352 1.381 1.00 94.62 71 ILE A C 1
ATOM 576 O O . ILE A 1 71 ? -6.116 6.495 1.033 1.00 94.62 71 ILE A O 1
ATOM 580 N N . ILE A 1 72 ? -6.624 4.309 1.290 1.00 93.94 72 ILE A N 1
ATOM 581 C CA . ILE A 1 72 ? -7.972 4.345 0.727 1.00 93.94 72 ILE A CA 1
ATOM 582 C C . ILE A 1 72 ? -8.956 4.071 1.865 1.00 93.94 72 ILE A C 1
ATOM 584 O O . ILE A 1 72 ? -8.773 3.118 2.624 1.00 93.94 72 ILE A O 1
ATOM 588 N N . ASP A 1 73 ? -9.978 4.914 2.015 1.00 92.25 73 ASP A N 1
ATOM 589 C CA . ASP A 1 73 ? -11.020 4.686 3.016 1.00 92.25 73 ASP A CA 1
ATOM 590 C C . ASP A 1 73 ? -12.035 3.617 2.567 1.00 92.25 73 ASP A C 1
ATOM 592 O O . ASP A 1 73 ? -12.047 3.162 1.424 1.00 92.25 73 ASP A O 1
ATOM 596 N N . GLN A 1 74 ? -12.930 3.213 3.471 1.00 90.44 74 GLN A N 1
ATOM 597 C CA . GLN A 1 74 ? -13.939 2.182 3.189 1.00 90.44 74 GLN A CA 1
ATOM 598 C C . GLN A 1 74 ? -14.964 2.586 2.113 1.00 90.44 74 GLN A C 1
ATOM 600 O O . GLN A 1 74 ? -15.705 1.735 1.629 1.00 90.44 74 GLN A O 1
ATOM 605 N N . ARG A 1 75 ? -15.022 3.869 1.733 1.00 91.19 75 ARG A N 1
ATOM 606 C CA . ARG A 1 75 ? -15.873 4.375 0.644 1.00 91.19 75 ARG A CA 1
ATOM 607 C C . ARG A 1 75 ? -15.138 4.380 -0.699 1.00 91.19 75 ARG A C 1
ATOM 609 O O . ARG A 1 75 ? -15.733 4.752 -1.706 1.00 91.19 75 ARG A O 1
ATOM 616 N N . GLY A 1 76 ? -13.870 3.969 -0.721 1.00 89.69 76 GLY A N 1
ATOM 617 C CA . GLY A 1 76 ? -13.033 3.938 -1.915 1.00 89.69 76 GLY A CA 1
ATOM 618 C C . GLY A 1 76 ? -12.340 5.265 -2.223 1.00 89.69 76 GLY A C 1
ATOM 619 O O . GLY A 1 76 ? -11.758 5.397 -3.298 1.00 89.69 76 GLY A O 1
ATOM 620 N N . PHE A 1 77 ? -12.373 6.250 -1.317 1.00 91.56 77 PHE A N 1
ATOM 621 C CA . PHE A 1 77 ? -11.690 7.525 -1.538 1.00 91.56 77 PHE A CA 1
ATOM 622 C C . PHE A 1 77 ? -10.231 7.457 -1.092 1.00 91.56 77 PHE A C 1
ATOM 624 O O . PHE A 1 77 ? -9.928 7.019 0.019 1.00 91.56 77 PHE A O 1
ATOM 631 N N . VAL A 1 78 ? -9.324 7.961 -1.932 1.00 93.56 78 VAL A N 1
ATOM 632 C CA . VAL A 1 78 ? -7.919 8.166 -1.558 1.00 93.56 78 VAL A CA 1
ATOM 633 C C . VAL A 1 78 ? -7.852 9.294 -0.531 1.00 93.56 78 VAL A C 1
ATOM 635 O O . VAL A 1 78 ? -8.174 10.441 -0.832 1.00 93.56 78 VAL A O 1
ATOM 638 N N . ARG A 1 79 ? -7.442 8.966 0.695 1.00 94.25 79 ARG A N 1
ATOM 639 C CA . ARG A 1 79 ? -7.235 9.933 1.786 1.00 94.25 79 ARG A CA 1
ATOM 640 C C . ARG A 1 79 ? -5.789 10.404 1.867 1.00 94.25 79 ARG A C 1
ATOM 642 O O . ARG A 1 79 ? -5.531 11.473 2.408 1.00 94.25 79 ARG A O 1
ATOM 649 N N . TYR A 1 80 ? -4.865 9.614 1.327 1.00 93.56 80 TYR A N 1
ATOM 650 C CA . TYR A 1 80 ? -3.443 9.919 1.310 1.00 93.56 80 TYR A CA 1
ATOM 651 C C . TYR A 1 80 ? -2.762 9.245 0.122 1.00 93.56 80 TYR A C 1
ATOM 653 O O . TYR A 1 80 ? -3.058 8.088 -0.186 1.00 93.56 80 TYR A O 1
ATOM 661 N N . ARG A 1 81 ? -1.855 9.980 -0.524 1.00 91.62 81 ARG A N 1
ATOM 662 C CA . ARG A 1 81 ? -0.991 9.527 -1.618 1.00 91.62 81 ARG A CA 1
ATOM 663 C C . ARG A 1 81 ? 0.406 10.072 -1.364 1.00 91.62 81 ARG A C 1
ATOM 665 O O . ARG A 1 81 ? 0.552 11.252 -1.051 1.00 91.62 81 ARG A O 1
ATOM 672 N N . LEU A 1 82 ? 1.407 9.220 -1.524 1.00 88.00 82 LEU A N 1
ATOM 673 C CA . LEU A 1 82 ? 2.806 9.572 -1.343 1.00 88.00 82 LEU A CA 1
ATOM 674 C C . LEU A 1 82 ? 3.667 8.772 -2.306 1.00 88.00 82 LEU A C 1
ATOM 676 O O . LEU A 1 82 ? 3.470 7.572 -2.458 1.00 88.00 82 LEU A O 1
ATOM 680 N N . GLU A 1 83 ? 4.635 9.424 -2.933 1.00 85.81 83 GLU A N 1
ATOM 681 C CA . GLU A 1 83 ? 5.490 8.814 -3.951 1.00 85.81 83 GLU A CA 1
ATOM 682 C C . GLU A 1 83 ? 6.934 9.268 -3.766 1.00 85.81 83 GLU A C 1
ATOM 684 O O . GLU A 1 83 ? 7.195 10.285 -3.119 1.00 85.81 83 GLU A O 1
ATOM 689 N N . GLY A 1 84 ? 7.875 8.525 -4.347 1.00 77.31 84 GLY A N 1
ATOM 690 C CA . GLY A 1 84 ? 9.254 8.990 -4.485 1.00 77.31 84 GLY A CA 1
ATOM 691 C C . GLY A 1 84 ? 10.151 8.798 -3.260 1.00 77.31 84 GLY A C 1
ATOM 692 O O . GLY A 1 84 ? 11.287 9.260 -3.292 1.00 77.31 84 GLY A O 1
ATOM 693 N N . GLU A 1 85 ? 9.719 8.077 -2.215 1.00 81.38 85 GLU A N 1
ATOM 694 C CA . GLU A 1 85 ? 10.580 7.718 -1.073 1.00 81.38 85 GLU A CA 1
ATOM 695 C C . GLU A 1 85 ? 10.310 6.298 -0.536 1.00 81.38 85 GLU A C 1
ATOM 697 O O . GLU A 1 85 ? 9.185 5.809 -0.568 1.00 81.38 85 GLU A O 1
ATOM 702 N N . TYR A 1 86 ? 11.358 5.612 -0.059 1.00 78.19 86 TYR A N 1
ATOM 703 C CA . TYR A 1 86 ? 11.296 4.195 0.338 1.00 78.19 86 TYR A CA 1
ATOM 704 C C . TYR A 1 86 ? 10.807 3.959 1.771 1.00 78.19 86 TYR A C 1
ATOM 706 O O . TYR A 1 86 ? 10.108 2.975 2.006 1.00 78.19 86 TYR A O 1
ATOM 714 N N . ASP A 1 87 ? 11.165 4.830 2.717 1.00 83.94 87 ASP A N 1
ATOM 715 C CA . ASP A 1 87 ? 10.856 4.664 4.141 1.00 83.94 87 ASP A CA 1
ATOM 716 C C . ASP A 1 87 ? 9.844 5.711 4.597 1.00 83.94 87 ASP A C 1
ATOM 718 O O . ASP A 1 87 ? 10.165 6.888 4.735 1.00 83.94 87 ASP A O 1
ATOM 722 N N . ARG A 1 88 ? 8.597 5.271 4.759 1.00 88.62 88 ARG A N 1
ATOM 723 C CA . ARG A 1 88 ? 7.433 6.133 5.005 1.00 88.62 88 ARG A CA 1
ATOM 724 C C . ARG A 1 88 ? 6.518 5.579 6.091 1.00 88.62 88 ARG A C 1
ATOM 726 O O . ARG A 1 88 ? 5.343 5.930 6.159 1.00 88.62 88 ARG A O 1
ATOM 733 N N . PHE A 1 89 ? 7.049 4.686 6.929 1.00 90.38 89 PHE A N 1
ATOM 734 C CA . PHE A 1 89 ? 6.263 3.998 7.949 1.00 90.38 89 PHE A CA 1
ATOM 735 C C . PHE A 1 89 ? 5.572 4.978 8.905 1.00 90.38 89 PHE A C 1
ATOM 737 O O . PHE A 1 89 ? 4.355 4.902 9.055 1.00 90.38 89 PHE A O 1
ATOM 744 N N . GLU A 1 90 ? 6.316 5.910 9.512 1.00 91.94 90 GLU A N 1
ATOM 745 C CA . GLU A 1 90 ? 5.741 6.841 10.495 1.00 91.94 90 GLU A CA 1
ATOM 746 C C . GLU A 1 90 ? 4.693 7.768 9.864 1.00 91.94 90 GLU A C 1
ATOM 748 O O . GLU A 1 90 ? 3.631 7.973 10.448 1.00 91.94 90 GLU A O 1
ATOM 753 N N . ASP A 1 91 ? 4.933 8.264 8.646 1.00 91.88 91 ASP A N 1
ATOM 754 C CA . ASP A 1 91 ? 3.970 9.109 7.930 1.00 91.88 91 ASP A CA 1
ATOM 755 C C . ASP A 1 91 ? 2.654 8.359 7.688 1.00 91.88 91 ASP A C 1
ATOM 757 O O . ASP A 1 91 ? 1.572 8.847 8.023 1.00 91.88 91 ASP A O 1
ATOM 761 N N . MET A 1 92 ? 2.741 7.135 7.158 1.00 93.19 92 MET A N 1
ATOM 762 C CA . MET A 1 92 ? 1.568 6.303 6.897 1.00 93.19 92 MET A CA 1
ATOM 763 C C . MET A 1 92 ? 0.840 5.923 8.184 1.00 93.19 92 MET A C 1
ATOM 765 O O . MET A 1 92 ? -0.387 5.999 8.235 1.00 93.19 92 MET A O 1
ATOM 769 N N . LYS A 1 93 ? 1.579 5.540 9.229 1.00 94.88 93 LYS A N 1
ATOM 770 C CA . LYS A 1 93 ? 1.021 5.186 10.535 1.00 94.88 93 LYS A CA 1
ATOM 771 C C . LYS A 1 93 ? 0.208 6.343 11.114 1.00 94.88 93 LYS A C 1
ATOM 773 O O . LYS A 1 93 ? -0.957 6.138 11.444 1.00 94.88 93 LYS A O 1
ATOM 778 N N . ASN A 1 94 ? 0.777 7.547 11.161 1.00 94.94 94 ASN A N 1
ATOM 779 C CA . ASN A 1 94 ? 0.107 8.724 11.717 1.00 94.94 94 ASN A CA 1
ATOM 780 C C . ASN A 1 94 ? -1.195 9.052 10.965 1.00 94.94 94 ASN A C 1
ATOM 782 O O . ASN A 1 94 ? -2.209 9.391 11.577 1.00 94.94 94 ASN A O 1
ATOM 786 N N . VAL A 1 95 ? -1.198 8.914 9.634 1.00 94.62 95 VAL A N 1
ATOM 787 C CA . VAL A 1 95 ? -2.412 9.120 8.831 1.00 94.62 95 VAL A CA 1
ATOM 788 C C . VAL A 1 95 ? -3.460 8.045 9.120 1.00 94.62 95 VAL A C 1
ATOM 790 O O . VAL A 1 95 ? -4.632 8.376 9.301 1.00 94.62 95 VAL A O 1
ATOM 793 N N . ILE A 1 96 ? -3.066 6.770 9.185 1.00 95.00 96 ILE A N 1
ATOM 794 C CA . ILE A 1 96 ? -3.990 5.670 9.497 1.00 95.00 96 ILE A CA 1
ATOM 795 C C . ILE A 1 96 ? -4.610 5.876 10.884 1.00 95.00 96 ILE A C 1
ATOM 797 O O . ILE A 1 96 ? -5.827 5.779 11.017 1.00 95.00 96 ILE A O 1
ATOM 801 N N . GLU A 1 97 ? -3.813 6.219 11.897 1.00 95.75 97 GLU A N 1
ATOM 802 C CA . GLU A 1 97 ? -4.300 6.492 13.255 1.00 95.75 97 GLU A CA 1
ATOM 803 C C . GLU A 1 97 ? -5.311 7.645 13.288 1.00 95.75 97 GLU A C 1
ATOM 805 O O . GLU A 1 97 ? -6.378 7.502 13.888 1.00 95.75 97 GLU A O 1
ATOM 810 N N . SER A 1 98 ? -5.035 8.749 12.584 1.00 94.62 98 SER A N 1
ATOM 811 C CA . SER A 1 98 ? -5.981 9.868 12.472 1.00 94.62 98 SER A CA 1
ATOM 812 C C . SER A 1 98 ? -7.302 9.429 11.837 1.00 94.62 98 SER A C 1
ATOM 814 O O . SER A 1 98 ? -8.374 9.751 12.343 1.00 94.62 98 SER A O 1
ATOM 816 N N . LEU A 1 99 ? -7.244 8.651 10.753 1.00 93.00 99 LEU A N 1
ATOM 817 C CA . LEU A 1 99 ? -8.439 8.172 10.052 1.00 93.00 99 LEU A CA 1
ATOM 818 C C . LEU A 1 99 ? -9.250 7.168 10.877 1.00 93.00 99 LEU A C 1
ATOM 820 O O . LEU A 1 99 ? -10.469 7.099 10.729 1.00 93.00 99 LEU A O 1
ATOM 824 N N . LEU A 1 100 ? -8.591 6.372 11.721 1.00 93.12 100 LEU A N 1
ATOM 825 C CA . LEU A 1 100 ? -9.259 5.452 12.639 1.00 93.12 100 LEU A CA 1
ATOM 826 C C . LEU A 1 100 ? -9.933 6.192 13.799 1.00 93.12 100 LEU A C 1
ATOM 828 O O . LEU A 1 100 ? -10.992 5.755 14.237 1.00 93.12 100 LEU A O 1
ATOM 832 N N . ALA A 1 101 ? -9.361 7.306 14.263 1.00 92.62 101 ALA A N 1
ATOM 833 C CA . ALA A 1 101 ? -9.942 8.141 15.315 1.00 92.62 101 ALA A CA 1
ATOM 834 C C . ALA A 1 101 ? -11.157 8.972 14.849 1.00 92.62 101 ALA A C 1
ATOM 836 O O . ALA A 1 101 ? -11.948 9.409 15.678 1.00 92.62 101 ALA A O 1
ATOM 837 N N . GLU A 1 102 ? -11.309 9.192 13.538 1.00 85.75 102 GLU A N 1
ATOM 838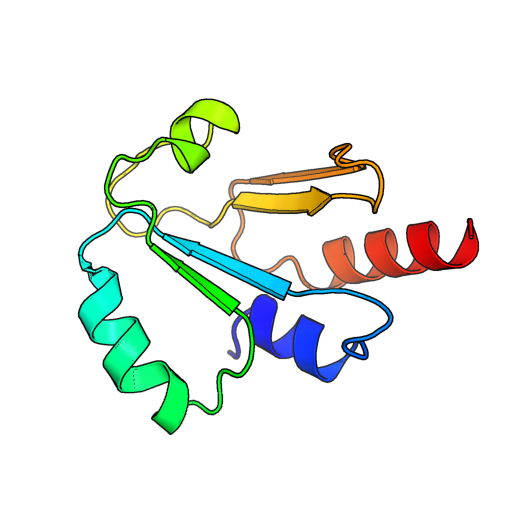 C CA . GLU A 1 102 ? -12.457 9.883 12.922 1.00 85.75 102 GLU A CA 1
ATOM 839 C C . GLU A 1 102 ? -13.709 8.995 12.753 1.00 85.75 102 GLU A C 1
ATOM 841 O O . GLU A 1 102 ? -14.748 9.498 12.317 1.00 85.75 102 GLU A O 1
ATOM 846 N N . ARG A 1 103 ? -13.610 7.686 13.027 1.00 70.81 103 ARG A N 1
ATOM 847 C CA . ARG A 1 103 ? -14.716 6.719 12.901 1.00 70.81 103 ARG A CA 1
ATOM 848 C C . ARG A 1 103 ? -15.674 6.776 14.087 1.00 70.81 103 ARG A C 1
ATOM 850 O O . ARG A 1 103 ? -16.890 6.635 13.826 1.00 70.81 103 ARG A O 1
#

pLDDT: mean 83.31, std 10.43, range [52.19, 95.75]